Protein AF-A0A7S0TVR9-F1 (afdb_monomer_lite)

Sequence (116 aa):
GDHFWHKITVVGVKEVNESTGAVQVLDGAMACPPEDTDGYKTSGAGSYAYQKHVLNSRWPLPASQQKEMCRAKNAQHSNKFDPEEFDLSQAQARVKDAIAGKASVQGGELKFMTTF

Radius of gyration: 17.66 Å; chains: 1; bounding box: 39×30×50 Å

InterPro domains:
  IPR012912 Plasmid pRiA4b, Orf3-like domain [PF07929] (1-89)
  IPR024047 MM3350-like superfamily [G3DSA:3.10.290.30] (1-92)
  IPR024047 MM3350-like superfamily [SSF159941] (1-43)

Secondary structure (DSSP, 8-state):
---------------GGG-----------SPPPPTTS-TT-TTSTTHHHHHHHHHH--PSPPHHHHHHHTTSHHHHTTS---TT---HHHHHHHHHHHHHSTTS---SS-------

pLDDT: mean 75.9, std 14.01, range [37.75, 95.44]

Structure (mmCIF, N/CA/C/O backbone):
data_AF-A0A7S0TVR9-F1
#
_entry.id   AF-A0A7S0TVR9-F1
#
loop_
_atom_site.group_PDB
_atom_site.id
_atom_site.type_symbol
_atom_site.label_atom_id
_atom_site.label_alt_id
_atom_site.label_comp_id
_atom_site.label_asym_id
_atom_site.label_entity_id
_atom_site.label_seq_id
_atom_site.pdbx_PDB_ins_code
_atom_site.Cartn_x
_atom_site.Cartn_y
_atom_site.Cartn_z
_atom_site.occupancy
_atom_site.B_iso_or_equiv
_atom_site.auth_seq_id
_atom_site.auth_comp_id
_atom_site.auth_asym_id
_atom_site.auth_atom_id
_atom_site.pdbx_PDB_model_num
ATOM 1 N N . GLY A 1 1 ? 6.785 16.829 0.232 1.00 66.44 1 GLY A N 1
ATOM 2 C CA . GLY A 1 1 ? 5.959 15.622 0.382 1.00 66.44 1 GLY A CA 1
ATOM 3 C C . GLY A 1 1 ? 5.288 15.352 -0.941 1.00 66.44 1 GLY A C 1
ATOM 4 O O . GLY A 1 1 ? 5.071 16.295 -1.686 1.00 66.44 1 GLY A O 1
ATOM 5 N N . ASP A 1 2 ? 4.975 14.099 -1.230 1.00 74.06 2 ASP A N 1
ATOM 6 C CA . ASP A 1 2 ? 4.552 13.675 -2.571 1.00 74.06 2 ASP A CA 1
ATOM 7 C C . ASP A 1 2 ? 3.066 13.933 -2.874 1.00 74.06 2 ASP A C 1
ATOM 9 O O . ASP A 1 2 ? 2.603 13.688 -3.976 1.00 74.06 2 ASP A O 1
ATOM 13 N N . HIS A 1 3 ? 2.284 14.471 -1.934 1.00 77.88 3 HIS A N 1
ATOM 14 C CA . HIS A 1 3 ? 0.878 14.839 -2.169 1.00 77.88 3 HIS A CA 1
ATOM 15 C C . HIS A 1 3 ? 0.024 13.710 -2.795 1.00 77.88 3 HIS A C 1
ATOM 17 O O . HIS A 1 3 ? -0.838 13.978 -3.632 1.00 77.88 3 HIS A O 1
ATOM 23 N N . PHE A 1 4 ? 0.253 12.450 -2.406 1.00 79.69 4 PHE A N 1
ATOM 24 C CA . PHE A 1 4 ? -0.632 11.346 -2.782 1.00 79.69 4 PHE A CA 1
ATOM 25 C C . PHE A 1 4 ? -2.024 11.543 -2.170 1.00 79.69 4 PHE A C 1
ATOM 27 O O . PHE A 1 4 ? -2.155 11.935 -1.009 1.00 79.69 4 PHE A O 1
ATOM 34 N N . TRP A 1 5 ? -3.065 11.247 -2.948 1.00 81.50 5 TRP A N 1
ATOM 35 C CA . TRP A 1 5 ? -4.456 11.401 -2.529 1.00 81.50 5 TRP A CA 1
ATOM 36 C C . TRP A 1 5 ? -5.072 10.021 -2.324 1.00 81.50 5 TRP A C 1
ATOM 38 O O . TRP A 1 5 ? -5.052 9.187 -3.226 1.00 81.50 5 TRP A O 1
ATOM 48 N N . HIS A 1 6 ? -5.654 9.795 -1.148 1.00 83.88 6 HIS A N 1
ATOM 49 C CA . HIS A 1 6 ? -6.396 8.576 -0.842 1.00 83.88 6 HIS A CA 1
ATOM 50 C C . HIS A 1 6 ? -7.888 8.892 -0.822 1.00 83.88 6 HIS A C 1
ATOM 52 O O . HIS A 1 6 ? -8.324 9.823 -0.143 1.00 83.88 6 HIS A O 1
ATOM 58 N N . LYS A 1 7 ? -8.686 8.108 -1.548 1.00 89.25 7 LYS A N 1
ATOM 59 C CA . LYS A 1 7 ? -10.145 8.176 -1.463 1.00 89.25 7 LYS A CA 1
ATOM 60 C C . LYS A 1 7 ? -10.628 7.140 -0.454 1.00 89.25 7 LYS A C 1
ATOM 62 O O . LYS A 1 7 ? -10.638 5.950 -0.749 1.00 89.25 7 LYS A O 1
ATOM 67 N N . ILE A 1 8 ? -11.055 7.598 0.717 1.00 92.44 8 ILE A N 1
ATOM 68 C CA . ILE A 1 8 ? -11.621 6.736 1.760 1.00 92.44 8 ILE A CA 1
ATOM 69 C C . ILE A 1 8 ? -13.141 6.717 1.599 1.00 92.44 8 ILE A C 1
ATOM 71 O O . ILE A 1 8 ? -13.772 7.768 1.507 1.00 92.44 8 ILE A O 1
ATOM 75 N N . THR A 1 9 ? -13.724 5.521 1.536 1.00 95.00 9 THR A N 1
ATOM 76 C CA . THR A 1 9 ? -15.175 5.322 1.427 1.00 95.00 9 THR A CA 1
ATOM 77 C C . THR A 1 9 ? -15.626 4.361 2.517 1.00 95.00 9 THR A C 1
ATOM 79 O O . THR A 1 9 ? -15.056 3.283 2.660 1.00 95.00 9 THR A O 1
ATOM 82 N N . VAL A 1 10 ? -16.654 4.738 3.277 1.00 94.50 10 VAL A N 1
ATOM 83 C CA . VAL A 1 10 ? -17.298 3.835 4.237 1.00 94.50 10 VAL A CA 1
ATOM 84 C C . VAL A 1 10 ? -18.286 2.964 3.469 1.00 94.50 10 VAL A C 1
ATOM 86 O O . VAL A 1 10 ? -19.247 3.475 2.902 1.00 94.50 10 VAL A O 1
ATOM 89 N N . VAL A 1 11 ? -18.026 1.658 3.421 1.00 94.62 11 VAL A N 1
ATOM 90 C CA . VAL A 1 11 ? -18.864 0.690 2.686 1.00 94.62 11 VAL A CA 1
ATOM 91 C C . VAL A 1 11 ? -19.979 0.088 3.540 1.00 94.62 11 VAL A C 1
ATOM 93 O O . VAL A 1 11 ? -20.964 -0.414 3.013 1.00 94.62 11 VAL A O 1
ATOM 96 N N . GLY A 1 12 ? -19.842 0.156 4.861 1.00 93.56 12 GLY A N 1
ATOM 97 C CA . GLY A 1 12 ? -20.822 -0.339 5.812 1.00 93.56 12 GLY A CA 1
ATOM 98 C C . GLY A 1 12 ? -20.400 -0.001 7.233 1.00 93.56 12 GLY A C 1
ATOM 99 O O . GLY A 1 12 ? -19.216 0.195 7.509 1.00 93.56 12 GLY A O 1
ATOM 100 N N . VAL A 1 13 ? -21.381 0.073 8.125 1.00 93.62 13 VAL A N 1
ATOM 101 C CA . VAL A 1 13 ? -21.183 0.249 9.564 1.00 93.62 13 VAL A CA 1
ATOM 102 C C . VAL A 1 13 ? -21.921 -0.893 10.244 1.00 93.62 13 VAL A C 1
ATOM 104 O O . VAL A 1 13 ? -23.073 -1.161 9.911 1.00 93.62 13 VAL A O 1
ATOM 107 N N . LYS A 1 14 ? -21.225 -1.596 11.133 1.00 90.44 14 LYS A N 1
ATOM 108 C CA . LYS A 1 14 ? -21.775 -2.708 11.908 1.00 90.44 14 LYS A CA 1
ATOM 109 C C . LYS A 1 14 ? -22.225 -2.240 13.284 1.00 90.44 14 LYS A C 1
ATOM 111 O O . LYS A 1 14 ? -21.830 -1.160 13.727 1.00 90.44 14 LYS A O 1
ATOM 116 N N . GLU A 1 15 ? -23.018 -3.066 13.955 1.00 94.12 15 GLU A N 1
ATOM 117 C CA . GLU A 1 15 ? -23.427 -2.796 15.330 1.00 94.12 15 GLU A CA 1
ATOM 118 C C . GLU A 1 15 ? -22.217 -2.822 16.275 1.00 94.12 15 GLU A C 1
ATOM 120 O O . GLU A 1 15 ? -21.241 -3.546 16.065 1.00 94.12 15 GLU A O 1
ATOM 125 N N . VAL A 1 16 ? -22.267 -2.029 17.349 1.00 89.62 16 VAL A N 1
ATOM 126 C CA . VAL A 1 16 ? -21.131 -1.876 18.279 1.00 89.62 16 VAL A CA 1
ATOM 127 C C . VAL A 1 16 ? -20.736 -3.204 18.933 1.00 89.62 16 VAL A C 1
ATOM 129 O O . VAL A 1 16 ? -19.556 -3.440 19.179 1.00 89.62 16 VAL A O 1
ATOM 132 N N . ASN A 1 17 ? -21.698 -4.095 19.180 1.00 92.94 17 ASN A N 1
ATOM 133 C CA . ASN A 1 17 ? -21.448 -5.417 19.760 1.00 92.94 17 ASN A CA 1
ATOM 134 C C . ASN A 1 17 ? -20.724 -6.387 18.805 1.00 92.94 17 ASN A C 1
ATOM 136 O O . ASN A 1 17 ? -20.207 -7.403 19.262 1.00 92.94 17 ASN A O 1
ATOM 140 N N . GLU A 1 18 ? -20.666 -6.078 17.507 1.00 89.38 18 GLU A N 1
ATOM 141 C CA . GLU A 1 18 ? -19.866 -6.811 16.521 1.00 89.38 18 GLU A CA 1
ATOM 142 C C . GLU A 1 18 ? -18.429 -6.280 16.429 1.00 89.38 18 GLU A C 1
ATOM 144 O O . GLU A 1 18 ? -17.581 -6.884 15.767 1.00 89.38 18 GLU A O 1
ATOM 149 N N . SER A 1 19 ? -18.140 -5.140 17.063 1.00 87.50 19 SER A N 1
ATOM 150 C CA . SER A 1 19 ? -16.805 -4.559 17.054 1.00 87.50 19 SER A CA 1
ATOM 151 C C . SER A 1 19 ? -15.857 -5.379 17.922 1.00 87.50 19 SER A C 1
ATOM 153 O O . SER A 1 19 ? -16.067 -5.562 19.119 1.00 87.50 19 SER A O 1
ATOM 155 N N . THR A 1 20 ? -14.756 -5.825 17.324 1.00 85.00 20 THR A N 1
ATOM 156 C CA . THR A 1 20 ? -13.637 -6.452 18.041 1.00 85.00 20 THR A CA 1
ATOM 157 C C . THR A 1 20 ? -12.538 -5.449 18.395 1.00 85.00 20 THR A C 1
ATOM 159 O O . THR A 1 20 ? -11.530 -5.825 18.989 1.00 85.00 20 THR A O 1
ATOM 162 N N . GLY A 1 21 ? -12.684 -4.183 17.982 1.00 81.56 21 GLY A N 1
ATOM 163 C CA . GLY A 1 21 ? -11.629 -3.167 18.060 1.00 81.56 21 GLY A CA 1
ATOM 164 C C . GLY A 1 21 ? -10.423 -3.429 17.145 1.00 81.56 21 GLY A C 1
ATOM 165 O O . GLY A 1 21 ? -9.469 -2.653 17.159 1.00 81.56 21 GLY A O 1
ATOM 166 N N . ALA A 1 22 ? -10.437 -4.505 16.349 1.00 83.31 22 ALA A N 1
ATOM 167 C CA . ALA A 1 22 ? -9.330 -4.866 15.474 1.00 83.31 22 ALA A CA 1
ATOM 168 C C . ALA A 1 22 ? -9.359 -4.079 14.155 1.00 83.31 22 ALA A C 1
ATOM 170 O O . ALA A 1 22 ? -10.407 -3.912 13.531 1.00 83.31 22 ALA A O 1
ATOM 171 N N . VAL A 1 23 ? -8.176 -3.677 13.689 1.00 88.25 23 VAL A N 1
ATOM 172 C CA . VAL A 1 23 ? -7.956 -3.162 12.332 1.00 88.25 23 VAL A CA 1
ATOM 173 C C . VAL A 1 23 ? -7.332 -4.276 11.502 1.00 88.25 23 VAL A C 1
ATOM 175 O O . VAL A 1 23 ? -6.320 -4.851 11.900 1.00 88.25 23 VAL A O 1
ATOM 178 N N . GLN A 1 24 ? -7.935 -4.598 10.359 1.00 89.12 24 GLN A N 1
ATOM 179 C CA . GLN A 1 24 ? -7.479 -5.679 9.487 1.00 89.12 24 GLN A CA 1
ATOM 180 C C . GLN A 1 24 ? -7.556 -5.264 8.020 1.00 89.12 24 GLN A C 1
ATOM 182 O O . GLN A 1 24 ? -8.503 -4.600 7.600 1.00 89.12 24 GLN A O 1
ATOM 187 N N . VAL A 1 25 ? -6.565 -5.694 7.238 1.00 94.06 25 VAL A N 1
ATOM 188 C CA . VAL A 1 25 ? -6.618 -5.638 5.774 1.00 94.06 25 VAL A CA 1
ATOM 189 C C . VAL A 1 25 ? -7.347 -6.888 5.301 1.00 94.06 25 VAL A C 1
ATOM 191 O O . VAL A 1 25 ? -6.899 -8.002 5.581 1.00 94.06 25 VAL A O 1
ATOM 194 N N . LEU A 1 26 ? -8.484 -6.698 4.635 1.00 94.69 26 LEU A N 1
ATOM 195 C CA . LEU A 1 26 ? -9.322 -7.794 4.138 1.00 94.69 26 LEU A CA 1
ATOM 196 C C . LEU A 1 26 ? -9.007 -8.157 2.688 1.00 94.69 26 LEU A C 1
ATOM 198 O O . LEU A 1 26 ? -9.164 -9.309 2.304 1.00 94.69 26 LEU A O 1
ATOM 202 N N . ASP A 1 27 ? -8.581 -7.173 1.901 1.00 95.44 27 ASP A N 1
ATOM 203 C CA . ASP A 1 27 ? -8.295 -7.320 0.480 1.00 95.44 27 ASP A CA 1
ATOM 204 C C . ASP A 1 27 ? -7.392 -6.172 0.002 1.00 95.44 27 ASP A C 1
ATOM 206 O O . ASP A 1 27 ? -7.239 -5.158 0.696 1.00 95.44 27 ASP A O 1
ATOM 210 N N . GLY A 1 28 ? -6.809 -6.325 -1.182 1.00 92.12 28 GLY A N 1
ATOM 211 C CA . GLY A 1 28 ? -6.053 -5.291 -1.869 1.00 92.12 28 GLY A CA 1
ATOM 212 C C . GLY A 1 28 ? -5.511 -5.762 -3.215 1.00 92.12 28 GLY A C 1
ATOM 213 O O . GLY A 1 28 ? -5.579 -6.935 -3.572 1.00 92.12 28 GLY A O 1
ATOM 214 N N . ALA A 1 29 ? -4.991 -4.814 -3.984 1.00 89.56 29 ALA A N 1
ATOM 215 C CA . ALA A 1 29 ? -4.432 -5.070 -5.300 1.00 89.56 29 ALA A CA 1
ATOM 216 C C . ALA A 1 29 ? -3.387 -4.009 -5.633 1.00 89.56 29 ALA A C 1
ATOM 218 O O . ALA A 1 29 ? -3.525 -2.862 -5.198 1.00 89.56 29 ALA A O 1
ATOM 219 N N . MET A 1 30 ? -2.427 -4.398 -6.476 1.00 85.75 30 MET A N 1
ATOM 220 C CA . MET A 1 30 ? -1.308 -3.573 -6.933 1.00 85.75 30 MET A CA 1
ATOM 221 C C . MET A 1 30 ? -0.378 -3.1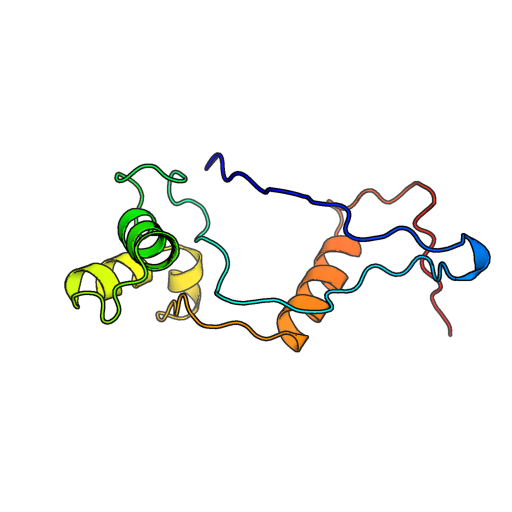02 -5.804 1.00 85.75 30 MET A C 1
ATOM 223 O O . MET A 1 30 ? -0.743 -3.010 -4.629 1.00 85.75 30 MET A O 1
ATOM 227 N N . ALA A 1 31 ? 0.852 -2.770 -6.174 1.00 83.62 31 ALA A N 1
ATOM 228 C CA . ALA A 1 31 ? 1.805 -2.182 -5.251 1.00 83.62 31 ALA A CA 1
ATOM 229 C C . ALA A 1 31 ? 1.434 -0.721 -4.967 1.00 83.62 31 ALA A C 1
ATOM 231 O O . ALA A 1 31 ? 0.967 -0.002 -5.850 1.00 83.62 31 ALA A O 1
ATOM 232 N N . CYS A 1 32 ? 1.691 -0.248 -3.745 1.00 82.50 32 CYS A N 1
ATOM 233 C CA . CYS A 1 32 ? 1.557 1.173 -3.427 1.00 82.50 32 CYS A CA 1
ATOM 234 C C . CYS A 1 32 ? 2.491 2.032 -4.297 1.00 82.50 32 CYS A C 1
ATOM 236 O O . CYS A 1 32 ? 3.576 1.569 -4.680 1.00 82.50 32 CYS A O 1
ATOM 238 N N . PRO A 1 33 ? 2.124 3.306 -4.542 1.00 77.38 33 PRO A N 1
ATOM 239 C CA . PRO A 1 33 ? 3.001 4.227 -5.233 1.00 77.38 33 PRO A CA 1
ATOM 240 C C . PRO A 1 33 ? 4.368 4.306 -4.549 1.00 77.38 33 PRO A C 1
ATOM 242 O O . PRO A 1 33 ? 4.463 4.219 -3.321 1.00 77.38 33 PRO A O 1
ATOM 245 N N . PRO A 1 34 ? 5.428 4.491 -5.335 1.00 75.00 34 PRO A N 1
ATOM 246 C CA . PRO A 1 34 ? 6.766 4.610 -4.799 1.00 75.00 34 PRO A CA 1
ATOM 247 C C . PRO A 1 34 ? 6.972 5.859 -3.935 1.00 75.00 34 PRO A C 1
ATOM 249 O O . PRO A 1 34 ? 6.532 6.952 -4.292 1.00 75.00 34 PRO A O 1
ATOM 252 N N . GLU A 1 35 ? 7.687 5.698 -2.819 1.00 75.19 35 GLU A N 1
ATOM 253 C CA . GLU A 1 35 ? 8.061 6.810 -1.938 1.00 75.19 35 GLU A CA 1
ATOM 254 C C . GLU A 1 35 ? 9.109 7.734 -2.575 1.00 75.19 35 GLU A C 1
ATOM 256 O O . GLU A 1 35 ? 9.988 7.287 -3.320 1.00 75.19 35 GLU A O 1
ATOM 261 N N . ASP A 1 36 ? 9.031 9.020 -2.226 1.00 74.69 36 ASP A N 1
ATOM 262 C CA . ASP A 1 36 ? 9.914 10.105 -2.664 1.00 74.69 36 ASP A CA 1
ATOM 263 C C . ASP A 1 36 ? 9.978 10.261 -4.188 1.00 74.69 36 ASP A C 1
ATOM 265 O O . ASP A 1 36 ? 11.046 10.437 -4.785 1.00 74.69 36 ASP A O 1
ATOM 269 N N . THR A 1 37 ? 8.811 10.193 -4.825 1.00 73.00 37 THR A N 1
ATOM 270 C CA . THR A 1 37 ? 8.668 10.256 -6.285 1.00 73.00 37 THR A CA 1
ATOM 271 C C . THR A 1 37 ? 7.984 11.521 -6.785 1.00 73.00 37 THR A C 1
ATOM 273 O O . THR A 1 37 ? 7.492 11.547 -7.908 1.00 73.00 37 THR A O 1
ATOM 276 N N . ASP A 1 38 ? 7.976 12.596 -5.988 1.00 75.31 38 ASP A N 1
ATOM 277 C CA . ASP A 1 38 ? 7.369 13.891 -6.348 1.00 75.31 38 ASP A CA 1
ATOM 278 C C . ASP A 1 38 ? 5.874 13.762 -6.718 1.00 75.31 38 ASP A C 1
ATOM 280 O O . ASP A 1 38 ? 5.302 14.565 -7.462 1.00 75.31 38 ASP A O 1
ATOM 284 N N . GLY A 1 39 ? 5.216 12.736 -6.170 1.00 73.50 39 GLY A N 1
ATOM 285 C CA . GLY A 1 39 ? 3.779 12.544 -6.290 1.00 73.50 39 GLY A CA 1
ATOM 286 C C . GLY A 1 39 ? 3.320 12.122 -7.663 1.00 73.50 39 GLY A C 1
ATOM 287 O O . GLY A 1 39 ? 3.933 11.287 -8.305 1.00 73.50 39 GLY A O 1
ATOM 288 N N . TYR A 1 40 ? 2.227 12.725 -8.128 1.00 65.81 40 TYR A N 1
ATOM 289 C CA . TYR A 1 40 ? 1.692 12.543 -9.483 1.00 65.81 40 TYR A CA 1
ATOM 290 C C . TYR A 1 40 ? 2.366 13.439 -10.529 1.00 65.81 40 TYR A C 1
ATOM 292 O O . TYR A 1 40 ? 1.855 13.576 -11.644 1.00 65.81 40 TYR A O 1
ATOM 300 N N . LYS A 1 41 ? 3.463 14.121 -10.181 1.00 66.19 41 LYS A N 1
ATOM 301 C CA . LYS A 1 41 ? 4.182 14.939 -11.152 1.00 66.19 41 LYS A CA 1
ATOM 302 C C . LYS A 1 41 ? 5.027 14.037 -12.039 1.00 66.19 41 LYS A C 1
ATOM 304 O O . LYS A 1 41 ? 5.704 13.127 -11.579 1.00 66.19 41 LYS A O 1
ATOM 309 N N . THR A 1 42 ? 5.063 14.357 -13.327 1.00 63.12 42 THR A N 1
ATOM 310 C CA . THR A 1 42 ? 5.832 13.601 -14.327 1.00 63.12 42 THR A CA 1
ATOM 311 C C . THR A 1 42 ? 7.354 13.757 -14.183 1.00 63.12 42 THR A C 1
ATOM 313 O O . THR A 1 42 ? 8.097 13.241 -15.012 1.00 63.12 42 THR A O 1
ATOM 316 N N . SER A 1 43 ? 7.821 14.523 -13.192 1.00 63.72 43 SER A N 1
ATOM 317 C CA . SER A 1 43 ? 9.226 14.854 -12.939 1.00 63.72 43 SER A CA 1
ATOM 318 C C . SER A 1 43 ? 9.935 13.897 -11.980 1.00 63.72 43 SER A C 1
ATOM 320 O O . SER A 1 43 ? 11.165 13.869 -11.975 1.00 63.72 43 SER A O 1
ATOM 322 N N . GLY A 1 44 ? 9.202 13.131 -11.168 1.00 65.00 44 GLY A N 1
ATOM 323 C CA . GLY A 1 44 ? 9.801 12.236 -10.182 1.00 65.00 44 GLY A CA 1
ATOM 324 C C . GLY A 1 44 ? 10.147 10.856 -10.739 1.00 65.00 44 GLY A C 1
ATOM 325 O O . GLY A 1 44 ? 9.446 10.308 -11.590 1.00 65.00 44 GLY A O 1
ATOM 326 N N . ALA A 1 45 ? 11.248 10.279 -10.255 1.00 66.31 45 ALA A N 1
ATOM 327 C CA . ALA A 1 45 ? 11.741 8.990 -10.732 1.00 66.31 45 ALA A CA 1
ATOM 328 C C . ALA A 1 45 ? 10.736 7.860 -10.443 1.00 66.31 45 ALA A C 1
ATOM 330 O O . ALA A 1 45 ? 10.449 7.568 -9.287 1.00 66.31 45 ALA A O 1
ATOM 331 N N . GLY A 1 46 ? 10.221 7.212 -11.491 1.00 69.19 46 GLY A N 1
ATOM 332 C CA . GLY A 1 46 ? 9.309 6.069 -11.386 1.00 69.19 46 GLY A CA 1
ATOM 333 C C . GLY A 1 46 ? 7.831 6.441 -11.241 1.00 69.19 46 GLY A C 1
ATOM 334 O O . GLY A 1 46 ? 6.977 5.595 -11.503 1.00 69.19 46 GLY A O 1
ATOM 335 N N . SER A 1 47 ? 7.516 7.699 -10.910 1.00 70.38 47 SER A N 1
ATOM 336 C CA . SER A 1 47 ? 6.134 8.179 -10.778 1.00 70.38 47 SER A CA 1
ATOM 337 C C . SER A 1 47 ? 5.393 8.185 -12.115 1.00 70.38 47 SER A C 1
ATOM 339 O O . SER A 1 47 ? 4.261 7.706 -12.200 1.00 70.38 47 SER A O 1
ATOM 341 N N . TYR A 1 48 ? 6.035 8.664 -13.186 1.00 73.62 48 TYR A N 1
ATOM 342 C CA . TYR A 1 48 ? 5.381 8.785 -14.487 1.00 73.62 48 TYR A CA 1
ATOM 343 C C . TYR A 1 48 ? 4.979 7.421 -15.054 1.00 73.62 48 TYR A C 1
ATOM 345 O O . TYR A 1 48 ? 3.846 7.237 -15.512 1.00 73.62 48 TYR A O 1
ATOM 353 N N . ALA A 1 49 ? 5.891 6.450 -15.004 1.00 72.19 49 ALA A N 1
ATOM 354 C CA . ALA A 1 49 ? 5.617 5.096 -15.465 1.00 72.19 49 ALA A CA 1
ATOM 355 C C . ALA A 1 49 ? 4.578 4.371 -14.588 1.00 72.19 49 ALA A C 1
ATOM 357 O O . ALA A 1 49 ? 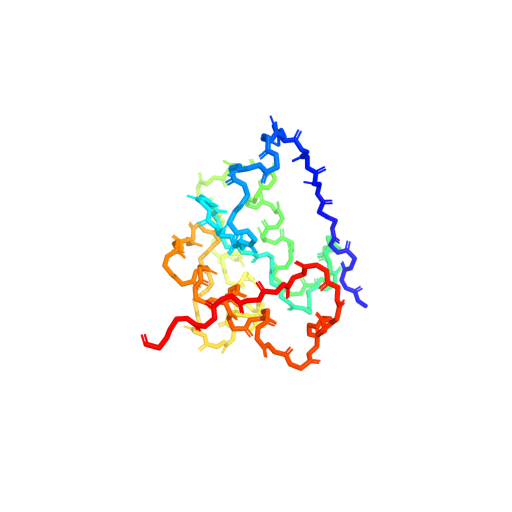3.661 3.759 -15.138 1.00 72.19 49 ALA A O 1
ATOM 358 N N . TYR A 1 50 ? 4.652 4.511 -13.257 1.00 75.44 50 TYR A N 1
ATOM 359 C CA . TYR A 1 50 ? 3.649 3.964 -12.335 1.00 75.44 50 TYR A CA 1
ATOM 360 C C . TYR A 1 50 ? 2.257 4.553 -12.600 1.00 75.44 50 TYR A C 1
ATOM 362 O O . TYR A 1 50 ? 1.282 3.825 -12.769 1.00 75.44 50 TYR A O 1
ATOM 370 N N . GLN A 1 51 ? 2.160 5.878 -12.734 1.00 74.69 51 GLN A N 1
ATOM 371 C CA . GLN A 1 51 ? 0.901 6.557 -13.021 1.00 74.69 51 GLN A CA 1
ATOM 372 C C . GLN A 1 51 ? 0.325 6.121 -14.370 1.00 74.69 51 GLN A C 1
ATOM 374 O O . GLN A 1 51 ? -0.875 5.872 -14.477 1.00 74.69 51 GLN A O 1
ATOM 379 N N . LYS A 1 52 ? 1.158 5.998 -15.411 1.00 72.75 52 LYS A N 1
ATOM 380 C CA . LYS A 1 52 ? 0.700 5.489 -16.708 1.00 72.75 52 LYS A CA 1
ATOM 381 C C . LYS A 1 52 ? 0.176 4.063 -16.618 1.00 72.75 52 LYS A C 1
ATOM 383 O O . LYS A 1 52 ? -0.829 3.776 -17.261 1.00 72.75 52 LYS A O 1
ATOM 388 N N . HIS A 1 53 ? 0.828 3.205 -15.845 1.00 74.75 53 HIS A N 1
ATOM 389 C CA . HIS A 1 53 ? 0.390 1.832 -15.644 1.00 74.75 53 HIS A CA 1
ATOM 390 C C . HIS A 1 53 ? -0.971 1.776 -14.943 1.00 74.75 53 HIS A C 1
ATOM 392 O O . HIS A 1 53 ? -1.935 1.262 -15.509 1.00 74.75 53 HIS A O 1
ATOM 398 N N . VAL A 1 54 ? -1.067 2.402 -13.767 1.00 69.81 54 VAL A N 1
ATOM 399 C CA . VAL A 1 54 ? -2.257 2.344 -12.909 1.00 69.81 54 VAL A CA 1
ATOM 400 C C . VAL A 1 54 ? -3.448 3.095 -13.516 1.00 69.81 54 VAL A C 1
ATOM 402 O O . VAL A 1 54 ? -4.580 2.641 -13.385 1.00 69.81 54 VAL A O 1
ATOM 405 N N . LEU A 1 55 ? -3.226 4.226 -14.202 1.00 68.56 55 LEU A N 1
ATOM 406 C CA . LEU A 1 55 ? -4.321 5.048 -14.740 1.00 68.56 55 LEU A CA 1
ATOM 407 C C . LEU A 1 55 ? -4.730 4.720 -16.180 1.00 68.56 55 LEU A C 1
ATOM 409 O O . LEU A 1 55 ? -5.875 4.983 -16.533 1.00 68.56 55 LEU A O 1
ATOM 413 N N . ASN A 1 56 ? -3.831 4.209 -17.034 1.00 66.69 56 ASN A N 1
ATOM 414 C CA . ASN A 1 56 ? -4.150 3.998 -18.458 1.00 66.69 56 ASN A CA 1
ATOM 415 C C . ASN A 1 56 ? -4.359 2.530 -18.857 1.00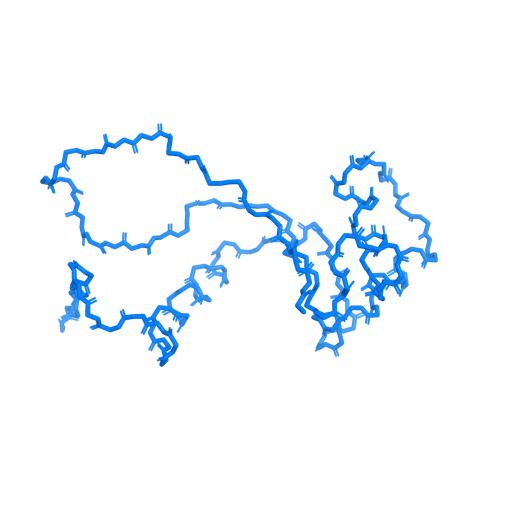 66.69 56 ASN A C 1
ATOM 417 O O . ASN A 1 56 ? -4.649 2.288 -20.029 1.00 66.69 56 ASN A O 1
ATOM 421 N N . SER A 1 57 ? -4.207 1.564 -17.939 1.00 58.06 57 SER A N 1
ATOM 422 C CA . SER A 1 57 ? -4.525 0.128 -18.123 1.00 58.06 57 SER A CA 1
ATOM 423 C C . SER A 1 57 ? -3.910 -0.551 -19.362 1.00 58.06 57 SER A C 1
ATOM 425 O O . SER A 1 57 ? -4.334 -1.638 -19.753 1.00 58.06 57 SER A O 1
ATOM 427 N N . ARG A 1 58 ? -2.924 0.067 -20.026 1.00 56.75 58 ARG A N 1
ATOM 428 C CA . ARG A 1 58 ? -2.289 -0.483 -21.230 1.00 56.75 58 ARG A CA 1
ATOM 429 C C . ARG A 1 58 ? -1.042 -1.258 -20.841 1.00 56.75 58 ARG A C 1
ATOM 431 O O . ARG A 1 58 ? 0.043 -0.690 -20.725 1.00 56.75 58 ARG A O 1
ATOM 438 N N . TRP A 1 59 ? -1.222 -2.561 -20.672 1.00 60.59 59 TRP A N 1
ATOM 439 C CA . TRP A 1 59 ? -0.138 -3.530 -20.592 1.00 60.59 59 TRP A CA 1
ATOM 440 C C . TRP A 1 59 ? 0.137 -4.150 -21.976 1.00 60.59 59 TRP A C 1
ATOM 442 O O . TRP A 1 59 ? -0.818 -4.387 -22.723 1.00 60.59 59 TRP A O 1
ATOM 452 N N . PRO A 1 60 ? 1.403 -4.439 -22.341 1.00 66.75 60 PRO A N 1
ATOM 453 C CA . PRO A 1 60 ? 2.638 -4.183 -21.593 1.00 66.75 60 PRO A CA 1
ATOM 454 C C . PRO A 1 60 ? 3.181 -2.753 -21.711 1.00 66.75 60 PRO A C 1
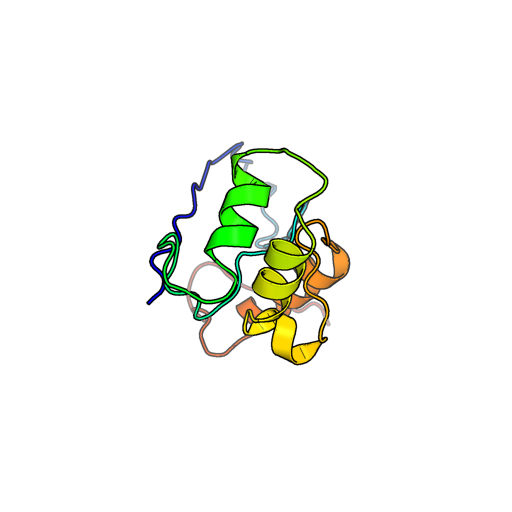ATOM 456 O O . PRO A 1 60 ? 3.110 -2.127 -22.770 1.00 66.75 60 PRO A O 1
ATOM 459 N N . LEU A 1 61 ? 3.789 -2.252 -20.624 1.00 69.25 61 LEU A N 1
ATOM 460 C CA . LEU A 1 61 ? 4.569 -1.009 -20.664 1.00 69.25 61 LEU A CA 1
ATOM 461 C C . LEU A 1 61 ? 5.843 -1.206 -21.509 1.00 69.25 61 LEU A C 1
ATOM 463 O O . LEU A 1 61 ? 6.488 -2.251 -21.393 1.00 69.25 61 LEU A O 1
ATOM 467 N N . PRO A 1 62 ? 6.285 -0.198 -22.281 1.00 77.50 62 PRO A N 1
ATOM 468 C CA . PRO A 1 62 ? 7.606 -0.188 -22.904 1.00 77.50 62 PRO A CA 1
ATOM 469 C C . PRO A 1 62 ? 8.740 -0.429 -21.894 1.00 77.50 62 PRO A C 1
ATOM 471 O O . PRO A 1 62 ? 8.709 0.087 -20.777 1.00 77.50 62 PRO A O 1
ATOM 474 N N . ALA A 1 63 ? 9.801 -1.129 -22.310 1.00 78.69 63 ALA A N 1
ATOM 475 C CA . ALA A 1 63 ? 10.951 -1.456 -21.453 1.00 78.69 63 ALA A CA 1
ATOM 476 C C . ALA A 1 63 ? 11.616 -0.225 -20.798 1.00 78.69 63 ALA A C 1
ATOM 478 O O . ALA A 1 63 ? 12.139 -0.308 -19.687 1.00 78.69 63 ALA A O 1
ATOM 479 N N . SER A 1 64 ? 11.574 0.939 -21.455 1.00 77.25 64 SER A N 1
ATOM 480 C CA . SER A 1 64 ? 12.063 2.203 -20.891 1.00 77.25 64 SER A CA 1
ATOM 481 C C . SER A 1 64 ? 11.259 2.659 -19.671 1.00 77.25 64 SER A C 1
ATOM 483 O O . SER A 1 64 ? 11.852 3.152 -18.716 1.00 77.25 64 SER A O 1
ATOM 485 N N . GLN A 1 65 ? 9.941 2.448 -19.674 1.00 75.38 65 GLN A N 1
ATOM 486 C CA . GLN A 1 65 ? 9.052 2.765 -18.554 1.00 75.38 65 GLN A CA 1
ATOM 487 C C . GLN A 1 65 ? 9.195 1.740 -17.431 1.00 75.38 65 GLN A C 1
ATOM 489 O O . GLN A 1 65 ? 9.253 2.122 -16.270 1.00 75.38 65 GLN A O 1
ATOM 494 N N . GLN A 1 66 ? 9.372 0.457 -17.761 1.00 75.06 66 GLN A N 1
ATOM 495 C CA . GLN A 1 66 ? 9.703 -0.561 -16.757 1.00 75.06 66 GLN A CA 1
ATOM 496 C C . GLN A 1 66 ? 11.003 -0.212 -16.016 1.00 75.06 66 GLN A C 1
ATOM 498 O O . GLN A 1 66 ? 11.053 -0.214 -14.789 1.00 75.06 66 GLN A O 1
ATOM 503 N N . LYS A 1 67 ? 12.044 0.192 -16.756 1.00 76.31 67 LYS A N 1
ATOM 504 C CA . LYS A 1 67 ? 13.313 0.644 -16.172 1.00 76.31 67 LYS A CA 1
ATOM 505 C C . LYS A 1 67 ? 13.162 1.912 -15.331 1.00 76.31 67 LYS A C 1
ATOM 507 O O . LYS A 1 67 ? 13.897 2.080 -14.363 1.00 76.31 67 LYS A O 1
ATOM 512 N N . GLU A 1 68 ? 12.260 2.814 -15.709 1.00 75.31 68 GLU A N 1
ATOM 513 C CA . GLU A 1 68 ? 11.952 4.017 -14.936 1.00 75.31 68 GLU A CA 1
ATOM 514 C C . GLU A 1 68 ? 11.280 3.669 -13.602 1.00 75.31 68 GLU A C 1
ATOM 516 O O . GLU A 1 68 ? 11.713 4.182 -12.574 1.00 75.31 68 GLU A O 1
ATOM 521 N N . MET A 1 69 ? 10.304 2.751 -13.591 1.00 73.31 69 MET A N 1
ATOM 522 C CA . MET A 1 69 ? 9.671 2.278 -12.351 1.00 73.31 69 MET A CA 1
ATOM 523 C C . MET A 1 69 ? 10.691 1.655 -11.397 1.00 73.31 69 MET A C 1
ATOM 525 O O . MET A 1 69 ? 10.667 1.944 -10.207 1.00 73.31 69 MET A O 1
ATOM 529 N N . CYS A 1 70 ? 11.665 0.895 -11.909 1.00 71.75 70 CYS A N 1
ATOM 530 C CA . CYS A 1 70 ? 12.739 0.338 -11.080 1.00 71.75 70 CYS A CA 1
ATOM 531 C C . CYS A 1 70 ? 13.696 1.389 -10.475 1.00 71.75 70 CYS A C 1
ATOM 533 O O . CYS A 1 70 ? 14.586 1.021 -9.712 1.00 71.75 70 CYS A O 1
ATOM 535 N N . ARG A 1 71 ? 13.565 2.683 -10.806 1.00 70.25 71 ARG A N 1
ATOM 536 C CA . ARG A 1 71 ? 14.344 3.768 -10.172 1.00 70.25 71 ARG A CA 1
ATOM 537 C C . ARG A 1 71 ? 13.689 4.329 -8.914 1.00 70.25 71 ARG A C 1
ATOM 539 O O . ARG A 1 71 ? 14.353 5.070 -8.188 1.00 70.25 71 ARG A O 1
ATOM 546 N N . ALA A 1 72 ? 12.424 4.000 -8.676 1.00 66.56 72 ALA A N 1
ATOM 547 C CA . ALA A 1 72 ? 11.703 4.370 -7.472 1.00 66.56 72 ALA A CA 1
ATOM 548 C C . ALA A 1 72 ? 12.413 3.886 -6.196 1.00 66.56 72 ALA A C 1
ATOM 550 O O . ALA A 1 72 ? 13.024 2.819 -6.199 1.00 66.56 72 ALA A O 1
ATOM 551 N N . LYS A 1 73 ? 12.319 4.623 -5.082 1.00 63.25 73 LYS A N 1
ATOM 552 C CA . LYS A 1 73 ? 13.052 4.264 -3.853 1.00 63.25 73 LYS A CA 1
ATOM 553 C C . LYS A 1 73 ? 12.656 2.913 -3.261 1.00 63.25 73 LYS A C 1
ATOM 555 O O . LYS A 1 73 ? 13.522 2.147 -2.860 1.00 63.25 73 LYS A O 1
ATOM 560 N N . ASN A 1 74 ? 11.374 2.568 -3.266 1.00 62.84 74 ASN A N 1
ATOM 561 C CA . ASN A 1 74 ? 10.922 1.233 -2.860 1.00 62.84 74 ASN A CA 1
ATOM 562 C C . ASN A 1 74 ? 11.427 0.120 -3.805 1.00 62.84 74 ASN A C 1
ATOM 564 O O . ASN A 1 74 ? 11.635 -1.002 -3.353 1.00 62.84 74 ASN A O 1
ATOM 568 N N . ALA A 1 75 ? 11.721 0.430 -5.074 1.00 55.28 75 ALA A N 1
ATOM 569 C CA . ALA A 1 75 ? 12.413 -0.474 -5.995 1.00 55.28 75 ALA A CA 1
ATOM 570 C C . ALA A 1 75 ? 13.913 -0.610 -5.690 1.00 55.28 75 ALA A C 1
ATOM 572 O O . ALA A 1 75 ? 14.502 -1.650 -5.978 1.00 55.28 75 ALA A O 1
ATOM 573 N N . GLN A 1 76 ? 14.549 0.414 -5.106 1.00 52.47 76 GLN A N 1
ATOM 574 C CA . GLN A 1 76 ? 15.985 0.404 -4.786 1.00 52.47 76 GLN A CA 1
ATOM 575 C C . GLN A 1 76 ? 16.347 -0.644 -3.722 1.00 52.47 76 GLN A C 1
ATOM 577 O O . GLN A 1 76 ? 17.508 -1.035 -3.627 1.00 52.47 76 GLN A O 1
ATOM 582 N N . HIS A 1 77 ? 15.368 -1.144 -2.961 1.00 54.00 77 HIS A N 1
ATOM 583 C CA . HIS A 1 77 ? 15.575 -2.205 -1.974 1.00 54.00 77 HIS A CA 1
ATOM 584 C C . HIS A 1 77 ? 15.549 -3.626 -2.569 1.00 54.00 77 HIS A C 1
ATOM 586 O O . HIS A 1 77 ? 16.135 -4.530 -1.979 1.00 54.00 77 HIS A O 1
ATOM 592 N N . SER A 1 78 ? 14.921 -3.836 -3.732 1.00 57.69 78 SER A N 1
ATOM 593 C CA . SER A 1 78 ? 14.743 -5.164 -4.354 1.00 57.69 78 SER A CA 1
ATOM 594 C C . SER A 1 78 ? 15.221 -5.250 -5.814 1.00 57.69 78 SER A C 1
ATOM 596 O O . SER A 1 78 ? 15.202 -6.328 -6.408 1.00 57.69 78 SER A O 1
ATOM 598 N N . ASN A 1 79 ? 15.642 -4.130 -6.418 1.00 59.47 79 ASN A N 1
ATOM 599 C CA . ASN A 1 79 ? 15.930 -3.950 -7.852 1.00 59.47 79 ASN A CA 1
ATOM 600 C C . ASN A 1 79 ? 14.785 -4.353 -8.806 1.00 59.47 79 ASN A C 1
ATOM 602 O O . ASN A 1 79 ? 14.979 -4.399 -10.025 1.00 59.47 79 ASN A O 1
ATOM 606 N N . LYS A 1 80 ? 13.594 -4.641 -8.276 1.00 66.75 80 LYS A N 1
ATOM 607 C CA . LYS A 1 80 ? 12.401 -5.031 -9.024 1.00 66.75 80 LYS A CA 1
ATOM 608 C C . LYS A 1 80 ? 11.199 -4.447 -8.305 1.00 66.75 80 LYS A C 1
ATOM 610 O O . LYS A 1 80 ? 10.842 -4.902 -7.225 1.00 66.75 80 LYS A O 1
ATOM 615 N N . PHE A 1 81 ? 10.616 -3.417 -8.896 1.00 73.50 81 PHE A N 1
ATOM 616 C CA . PHE A 1 81 ? 9.303 -2.944 -8.497 1.00 73.50 81 PHE A CA 1
ATOM 617 C C . PHE A 1 81 ? 8.306 -3.454 -9.527 1.00 73.50 81 PHE A C 1
ATOM 619 O O . PHE A 1 81 ? 8.397 -3.096 -10.704 1.00 73.50 81 PHE A O 1
ATOM 626 N N . ASP A 1 82 ? 7.414 -4.328 -9.077 1.00 77.94 82 ASP A N 1
ATOM 627 C CA . ASP A 1 82 ? 6.298 -4.826 -9.862 1.00 77.94 82 ASP A CA 1
ATOM 628 C C . ASP A 1 82 ? 5.025 -4.097 -9.405 1.00 77.94 82 ASP A C 1
ATOM 630 O O . ASP A 1 82 ? 4.596 -4.279 -8.265 1.00 77.94 82 ASP A O 1
ATOM 634 N N . PRO A 1 83 ? 4.430 -3.228 -10.242 1.00 77.31 83 PRO A N 1
ATOM 635 C CA . PRO A 1 83 ? 3.226 -2.499 -9.866 1.00 77.31 83 PRO A CA 1
ATOM 636 C C . PRO A 1 83 ? 2.008 -3.411 -9.664 1.00 77.31 83 PRO A C 1
ATOM 638 O O . PRO A 1 83 ? 1.052 -2.972 -9.033 1.00 77.31 83 PRO A O 1
ATOM 641 N N . GLU A 1 84 ? 2.020 -4.650 -10.164 1.00 81.06 84 GLU A N 1
ATOM 642 C CA . GLU A 1 84 ? 0.917 -5.603 -9.995 1.00 81.06 84 GLU A CA 1
ATOM 643 C C . GLU A 1 84 ? 1.065 -6.456 -8.725 1.00 81.06 84 GLU A C 1
ATOM 645 O O . GLU A 1 84 ? 0.111 -7.115 -8.309 1.00 81.06 84 GLU A O 1
ATOM 650 N N . GLU A 1 85 ? 2.227 -6.416 -8.066 1.00 85.56 85 GLU A N 1
ATOM 651 C CA . GLU A 1 85 ? 2.493 -7.210 -6.871 1.00 85.56 85 GLU A CA 1
ATOM 652 C C . GLU A 1 85 ? 1.658 -6.726 -5.678 1.00 85.56 85 GLU A C 1
ATOM 654 O O . GLU A 1 85 ? 1.763 -5.585 -5.224 1.00 85.56 85 GLU A O 1
ATOM 659 N N . PHE A 1 86 ? 0.863 -7.638 -5.118 1.00 89.94 86 PHE A N 1
ATOM 660 C CA . PHE A 1 86 ? 0.205 -7.453 -3.833 1.00 89.94 86 PHE A CA 1
ATOM 661 C C . PHE A 1 86 ? 0.171 -8.773 -3.059 1.00 89.94 86 PHE A C 1
ATOM 663 O O . PHE A 1 86 ? -0.305 -9.791 -3.558 1.00 89.94 86 PHE A O 1
ATOM 670 N N . ASP A 1 87 ? 0.646 -8.743 -1.816 1.00 92.50 87 ASP A N 1
ATOM 671 C CA . ASP A 1 87 ? 0.618 -9.876 -0.895 1.00 92.50 87 ASP A CA 1
ATOM 672 C C . ASP A 1 87 ? -0.179 -9.480 0.351 1.00 92.50 87 ASP A C 1
ATOM 674 O O . ASP A 1 87 ? 0.246 -8.634 1.146 1.00 92.50 87 ASP A O 1
ATOM 678 N N . LEU A 1 88 ? -1.348 -10.105 0.523 1.00 93.62 88 LEU A N 1
ATOM 679 C CA . LEU A 1 88 ? -2.255 -9.820 1.634 1.00 93.62 88 LEU A CA 1
ATOM 680 C C . LEU A 1 88 ? -1.606 -10.091 2.998 1.00 93.62 88 LEU A C 1
ATOM 682 O O . LEU A 1 88 ? -1.803 -9.319 3.936 1.00 93.62 88 LEU A O 1
ATOM 686 N N . SER A 1 89 ? -0.811 -11.155 3.114 1.00 94.25 89 SER A N 1
ATOM 687 C CA . SER A 1 89 ? -0.168 -11.530 4.375 1.00 94.25 89 SER A CA 1
ATOM 688 C C . SER A 1 89 ? 0.894 -10.506 4.780 1.00 94.25 89 SER A C 1
ATOM 690 O O . SER A 1 89 ? 0.942 -10.070 5.934 1.00 94.25 89 SER A O 1
ATOM 692 N N . GLN A 1 90 ? 1.682 -10.028 3.813 1.00 92.19 90 GLN A N 1
ATOM 693 C CA . GLN A 1 90 ? 2.643 -8.954 4.040 1.00 92.19 90 GLN A CA 1
ATOM 694 C C . GLN A 1 90 ? 1.943 -7.635 4.366 1.00 92.19 90 GLN A C 1
ATOM 696 O O . GLN A 1 90 ? 2.393 -6.914 5.256 1.00 92.19 90 GLN A O 1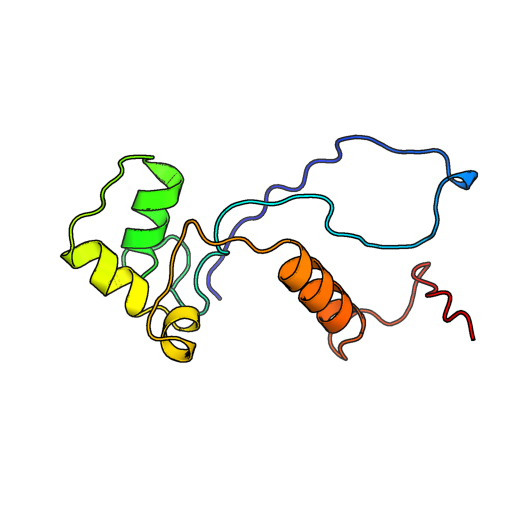
ATOM 701 N N . ALA A 1 91 ? 0.837 -7.314 3.690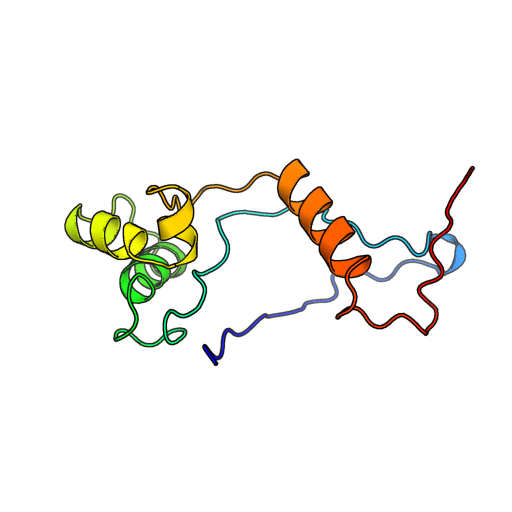 1.00 92.31 91 ALA A N 1
ATOM 702 C CA . ALA A 1 91 ? 0.062 -6.110 3.976 1.00 92.31 91 ALA A CA 1
ATOM 703 C C . ALA A 1 91 ? -0.485 -6.118 5.414 1.00 92.31 91 ALA A C 1
ATOM 705 O O . ALA A 1 91 ? -0.342 -5.131 6.138 1.00 92.31 91 ALA A O 1
ATOM 706 N N . GLN A 1 92 ? -1.040 -7.248 5.861 1.00 93.62 92 GLN A N 1
ATOM 707 C CA . GLN A 1 92 ? -1.508 -7.429 7.237 1.00 93.62 92 GLN A CA 1
ATOM 708 C C . GLN A 1 92 ? -0.371 -7.273 8.256 1.00 93.62 92 GLN A C 1
ATOM 710 O O . GLN A 1 92 ? -0.540 -6.572 9.257 1.00 93.62 92 GLN A O 1
ATOM 715 N N . ALA A 1 93 ? 0.797 -7.868 7.990 1.00 91.81 93 ALA A N 1
ATOM 716 C CA . ALA A 1 93 ? 1.972 -7.725 8.847 1.00 91.81 93 ALA A CA 1
ATOM 717 C C . ALA A 1 93 ? 2.435 -6.261 8.946 1.00 91.81 93 ALA A C 1
ATOM 719 O O . ALA A 1 93 ? 2.609 -5.743 10.046 1.00 91.81 93 ALA A O 1
ATOM 720 N N . ARG A 1 94 ? 2.531 -5.551 7.814 1.00 89.88 94 ARG A N 1
ATOM 721 C CA . ARG A 1 94 ? 2.940 -4.136 7.781 1.00 89.88 94 ARG A CA 1
ATOM 722 C C . ARG A 1 94 ? 1.967 -3.223 8.523 1.00 89.88 94 ARG A C 1
ATOM 724 O O . ARG A 1 94 ? 2.409 -2.307 9.208 1.00 89.88 94 ARG A O 1
ATOM 731 N N . VAL A 1 95 ? 0.656 -3.463 8.423 1.00 90.12 95 VAL A N 1
ATOM 732 C CA . VAL A 1 95 ? -0.343 -2.695 9.188 1.00 90.12 95 VAL A CA 1
ATOM 733 C C . VAL A 1 95 ? -0.201 -2.956 10.683 1.00 90.12 95 VAL A C 1
ATOM 735 O O . VAL A 1 95 ? -0.213 -2.010 11.468 1.00 90.12 95 VAL A O 1
ATOM 738 N N . LYS A 1 96 ? -0.009 -4.217 11.082 1.00 89.50 96 LYS A N 1
ATOM 739 C CA . LYS A 1 96 ? 0.248 -4.571 12.481 1.00 89.50 96 LYS A CA 1
ATOM 740 C C . LYS A 1 96 ? 1.486 -3.845 13.021 1.00 89.50 96 LYS A C 1
ATOM 742 O O . LYS A 1 96 ? 1.409 -3.240 14.089 1.00 89.50 96 LYS A O 1
ATOM 747 N N . ASP A 1 97 ? 2.583 -3.850 12.267 1.00 89.62 97 ASP A N 1
ATOM 748 C CA . ASP A 1 97 ? 3.829 -3.175 12.643 1.00 89.62 97 ASP A CA 1
ATOM 749 C C . ASP A 1 97 ? 3.662 -1.650 12.707 1.00 89.62 97 ASP A C 1
ATOM 751 O O . ASP A 1 97 ? 4.125 -1.012 13.653 1.00 89.62 97 ASP A O 1
ATOM 755 N N . ALA A 1 98 ? 2.959 -1.055 11.739 1.00 87.88 98 ALA A N 1
ATOM 756 C CA . ALA A 1 98 ? 2.706 0.383 11.696 1.00 87.88 98 ALA A CA 1
ATOM 757 C C . ALA A 1 98 ? 1.868 0.855 12.892 1.00 87.88 98 ALA A C 1
ATOM 759 O O . ALA A 1 98 ? 2.205 1.858 13.522 1.00 87.88 98 ALA A O 1
ATOM 760 N N . ILE A 1 99 ? 0.813 0.112 13.239 1.00 85.25 99 ILE A N 1
ATOM 761 C CA . ILE A 1 99 ? -0.047 0.413 14.390 1.00 85.25 99 ILE A CA 1
ATOM 762 C C . ILE A 1 99 ? 0.721 0.255 15.709 1.00 85.25 99 ILE A C 1
ATOM 764 O O . ILE A 1 99 ? 0.535 1.063 16.619 1.00 85.25 99 ILE A O 1
ATOM 768 N N . ALA A 1 100 ? 1.604 -0.743 15.812 1.00 85.81 100 ALA A N 1
ATOM 769 C CA . ALA A 1 100 ? 2.481 -0.934 16.969 1.00 85.81 100 ALA A CA 1
ATOM 770 C C . ALA A 1 100 ? 3.633 0.092 17.036 1.00 85.81 100 ALA A C 1
ATOM 772 O O . ALA A 1 100 ? 4.301 0.225 18.064 1.00 85.81 100 ALA A O 1
ATOM 773 N N . GLY A 1 101 ? 3.887 0.813 15.943 1.00 85.62 101 GLY A N 1
ATOM 774 C CA . GLY A 1 101 ? 4.973 1.771 15.819 1.00 85.62 101 GLY A CA 1
ATOM 775 C C . GLY A 1 101 ? 4.788 3.025 16.676 1.00 85.62 101 GLY A C 1
ATOM 776 O O . GLY A 1 101 ? 3.681 3.473 16.967 1.00 85.62 101 GLY A O 1
ATOM 777 N N . LYS A 1 102 ? 5.910 3.669 17.020 1.00 84.62 102 LYS A N 1
ATOM 778 C CA . LYS A 1 102 ? 5.945 4.894 17.847 1.00 84.62 102 LYS A CA 1
ATOM 779 C C . LYS A 1 102 ? 5.199 6.086 17.237 1.00 84.62 102 LYS A C 1
ATOM 781 O O . LYS A 1 102 ? 4.832 7.001 17.963 1.00 84.62 102 LYS A O 1
ATOM 786 N N . ALA A 1 103 ? 5.032 6.094 15.915 1.00 79.88 103 ALA A N 1
ATOM 787 C CA . ALA A 1 103 ? 4.313 7.139 15.190 1.00 79.88 103 ALA A CA 1
ATOM 788 C C . ALA A 1 103 ? 2.785 6.959 15.238 1.00 79.88 103 ALA A C 1
ATOM 790 O O . ALA A 1 103 ? 2.051 7.873 14.870 1.00 79.88 103 ALA A O 1
ATOM 791 N N . SER A 1 104 ? 2.306 5.794 15.682 1.00 78.88 104 SER A N 1
ATOM 792 C CA . SER A 1 104 ? 0.884 5.528 15.866 1.00 78.88 104 SER A CA 1
ATOM 793 C C . SER A 1 104 ? 0.368 6.222 17.125 1.00 78.88 104 SER A C 1
ATOM 795 O O . SER A 1 104 ? 1.061 6.281 18.145 1.00 78.88 104 SER A O 1
ATOM 797 N N . VAL A 1 105 ? -0.859 6.741 17.065 1.00 72.44 105 VAL A N 1
ATOM 798 C CA . VAL A 1 105 ? -1.527 7.358 18.214 1.00 72.44 105 VAL A CA 1
ATOM 799 C C . VAL A 1 105 ? -1.805 6.274 19.257 1.00 72.44 105 VAL A C 1
ATOM 801 O O . VAL A 1 105 ? -2.624 5.388 19.046 1.00 72.44 105 VAL A O 1
ATOM 804 N N . GLN A 1 106 ? -1.124 6.359 20.399 1.00 62.94 106 GLN A N 1
ATOM 805 C CA . GLN A 1 106 ? -1.184 5.353 21.469 1.00 62.94 106 GLN A CA 1
ATOM 806 C C . GLN A 1 106 ? -2.378 5.541 22.437 1.00 62.94 106 GLN A C 1
ATOM 808 O O . GLN A 1 106 ? -2.469 4.835 23.437 1.00 62.94 106 GLN A O 1
ATOM 813 N N . GLY A 1 107 ? -3.275 6.508 22.195 1.00 57.03 107 GLY A N 1
ATOM 814 C CA . GLY A 1 107 ? -4.397 6.839 23.086 1.00 57.03 107 GLY A CA 1
ATOM 815 C C . GLY A 1 107 ? -5.714 7.091 22.343 1.00 57.03 107 GLY A C 1
ATOM 816 O O . GLY A 1 107 ? -5.734 7.788 21.334 1.00 57.03 107 GLY A O 1
ATOM 817 N N . GLY A 1 108 ? -6.814 6.524 22.852 1.00 58.75 108 GLY A N 1
ATOM 818 C CA . GLY A 1 108 ? -8.156 6.521 22.245 1.00 58.75 108 GLY A CA 1
ATOM 819 C C . GLY A 1 108 ? -8.854 5.165 22.448 1.00 58.75 108 GLY A C 1
ATOM 820 O O . GLY A 1 108 ? -8.313 4.298 23.129 1.00 58.75 108 GLY A O 1
ATOM 821 N N . GLU A 1 109 ? -10.033 4.944 21.854 1.00 53.72 109 GLU A N 1
ATOM 822 C CA . GLU A 1 109 ? -10.775 3.660 21.922 1.00 53.72 109 GLU A CA 1
ATOM 823 C C . GLU A 1 109 ? -10.084 2.476 21.207 1.00 53.72 109 GLU A C 1
ATOM 825 O O . GLU A 1 109 ? -10.615 1.368 21.172 1.00 53.72 109 GLU A O 1
ATOM 830 N N . LEU A 1 110 ? -8.867 2.660 20.690 1.00 50.00 110 LEU A N 1
ATOM 831 C CA . LEU A 1 110 ? -8.011 1.584 20.189 1.00 50.00 110 LEU A CA 1
ATOM 832 C C . LEU A 1 110 ? -7.350 0.843 21.364 1.00 50.00 110 LEU A C 1
ATOM 834 O O . LEU A 1 110 ? -6.149 0.950 21.602 1.00 50.00 110 LEU A O 1
ATOM 838 N N . LYS A 1 111 ? -8.139 0.092 22.138 1.00 45.81 111 LYS A N 1
ATOM 839 C CA . LYS A 1 111 ? -7.598 -0.855 23.123 1.00 45.81 111 LYS A CA 1
ATOM 840 C C . LYS A 1 111 ? -7.284 -2.173 22.421 1.00 45.81 111 LYS A C 1
ATOM 842 O O . LYS A 1 111 ? -8.192 -2.918 22.068 1.00 45.81 111 LYS A O 1
ATOM 847 N N . PHE A 1 112 ? -6.002 -2.482 22.249 1.00 50.44 112 PHE A N 1
ATOM 848 C CA . PHE A 1 112 ? -5.584 -3.818 21.830 1.00 50.44 112 PHE A CA 1
ATOM 849 C C . PHE A 1 112 ? -5.836 -4.820 22.960 1.00 50.44 112 PHE A C 1
ATOM 851 O O . PHE A 1 112 ? -5.290 -4.681 24.055 1.00 50.44 112 PHE A O 1
ATOM 858 N N . MET A 1 113 ? -6.622 -5.864 22.686 1.00 44.16 113 MET A N 1
ATOM 859 C CA . MET A 1 113 ? -6.575 -7.081 23.490 1.00 44.16 113 MET A CA 1
ATOM 860 C C . MET A 1 113 ? -5.309 -7.859 23.129 1.00 44.16 113 MET A C 1
ATOM 862 O O . MET A 1 113 ? -5.275 -8.608 22.156 1.00 44.16 113 MET A O 1
ATOM 866 N N . THR A 1 114 ? -4.260 -7.694 23.929 1.00 38.91 114 THR A N 1
ATOM 867 C CA . THR A 1 114 ? -3.217 -8.713 24.077 1.00 38.91 114 THR A CA 1
ATOM 868 C C . THR A 1 114 ? -3.809 -9.860 24.887 1.00 38.91 114 THR A C 1
ATOM 870 O O . THR A 1 114 ? -3.923 -9.760 26.107 1.00 38.91 114 THR A O 1
ATOM 873 N N . THR A 1 115 ? -4.257 -10.922 24.224 1.00 41.88 115 THR A N 1
ATOM 874 C CA . THR A 1 115 ? -4.521 -12.194 24.908 1.00 41.88 115 THR A CA 1
ATOM 875 C C . THR A 1 115 ? -3.179 -12.878 25.183 1.00 41.88 115 THR A C 1
ATOM 877 O O . THR A 1 115 ? -2.337 -12.957 24.286 1.00 41.88 115 THR A O 1
ATOM 880 N N . PHE A 1 116 ? -2.977 -13.269 26.446 1.00 37.75 116 PHE A N 1
ATOM 881 C CA . PHE A 1 116 ? -1.858 -14.077 26.943 1.00 37.75 116 PHE A CA 1
ATOM 882 C C . PHE A 1 116 ? -2.069 -15.558 26.628 1.00 37.75 116 PHE A C 1
ATOM 884 O O . PHE A 1 116 ? -3.250 -15.979 26.611 1.00 37.75 116 PHE A O 1
#

Organism: Hemiselmis andersenii (NCBI:txid464988)

Foldseek 3Di:
DQPEDDDDDDPDDDDPVPDPLDDADPDDWFDDDFPPQNHCDPPGQLNVLLCCCVPVVDPDDPPVSQQSNCVGPVNVVPSHHDRGDDDRVVVRVVVVPVCVDPPHDPDDPSDDPPDD